Protein AF-A0A286XSB4-F1 (afdb_monomer_lite)

Secondary structure (DSSP, 8-state):
--HHHHHHHHHHHHHHHHH--SSEEESS-SSEEEEEEEEPPBTTTTB--EEEEEEEEEEEETTTEEEEEEEE---TTS---SSSEE----SEEEEE--

Radius of gyration: 15.09 Å; chains: 1; bounding box: 34×39×34 Å

pLDDT: mean 86.52, std 10.98, range [48.81, 97.88]

Foldseek 3Di:
DPVVVVVVVVVVLVVVQVVDPVQWDFPDDDQKTWIWGWDPQDDVNPRHIATFTKTWGWDADPQRKIWIWIFGDDDPVDDDDPVHHHDGDDTDTDIDHD

Organism: Cavia porcellus (NCBI:txid10141)

Structure (mmCIF, N/CA/C/O backbone):
data_AF-A0A286XSB4-F1
#
_entry.id   AF-A0A286XSB4-F1
#
loop_
_atom_site.group_PDB
_atom_site.id
_atom_site.type_symbol
_atom_site.label_atom_id
_atom_site.label_alt_id
_atom_site.label_comp_id
_atom_site.label_asym_id
_atom_site.lab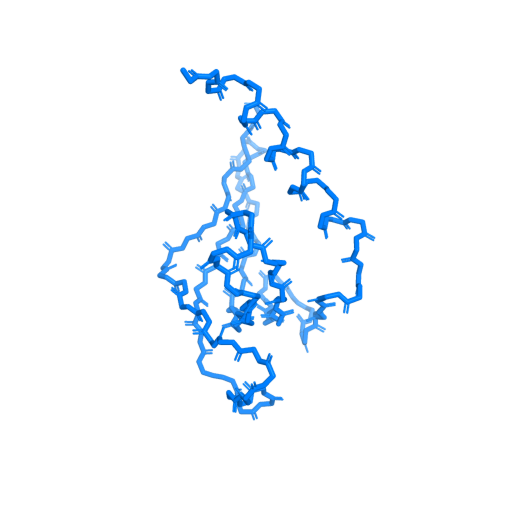el_entity_id
_atom_site.label_seq_id
_atom_site.pdbx_PDB_ins_code
_atom_site.Cartn_x
_atom_site.Cartn_y
_atom_site.Cartn_z
_atom_site.occupancy
_atom_site.B_iso_or_equiv
_atom_site.auth_seq_id
_atom_site.auth_comp_id
_atom_site.auth_asym_id
_atom_site.auth_atom_id
_atom_site.pdbx_PDB_model_num
ATOM 1 N N . MET A 1 1 ? 14.338 25.254 6.813 1.00 67.62 1 MET A N 1
ATOM 2 C CA . MET A 1 1 ? 13.480 24.336 6.038 1.00 67.62 1 MET A CA 1
ATOM 3 C C . MET A 1 1 ? 12.066 24.516 6.559 1.00 67.62 1 MET A C 1
ATOM 5 O O . MET A 1 1 ? 11.883 24.413 7.766 1.00 67.62 1 MET A O 1
ATOM 9 N N . ASP A 1 2 ? 11.118 24.905 5.707 1.00 89.88 2 ASP A N 1
ATOM 10 C CA . ASP A 1 2 ? 9.736 25.148 6.135 1.00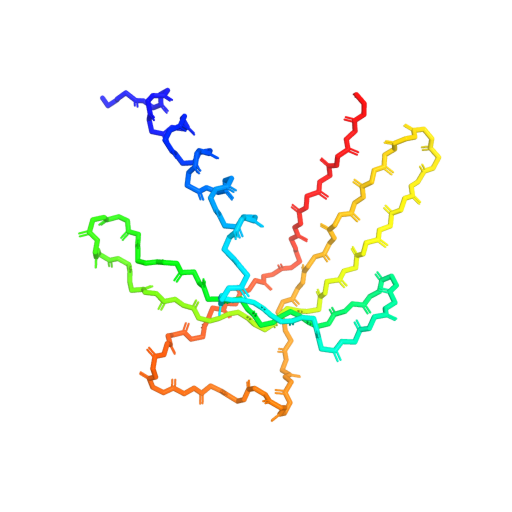 89.88 2 ASP A CA 1
ATOM 11 C C . ASP A 1 2 ? 8.918 23.856 6.037 1.00 89.88 2 ASP A C 1
ATOM 13 O O . ASP A 1 2 ? 8.330 23.525 5.007 1.00 89.88 2 ASP A O 1
ATOM 17 N N . TYR A 1 3 ? 8.917 23.103 7.133 1.00 84.06 3 TYR A N 1
ATOM 18 C CA . TYR A 1 3 ? 8.217 21.826 7.230 1.00 84.06 3 TYR A CA 1
ATOM 19 C C . TYR A 1 3 ? 6.697 21.956 7.081 1.00 84.06 3 TYR A C 1
ATOM 21 O O . TYR A 1 3 ? 6.048 20.996 6.668 1.00 84.06 3 TYR A O 1
ATOM 29 N N . LYS A 1 4 ? 6.121 23.129 7.375 1.00 86.94 4 LYS A N 1
ATOM 30 C CA . LYS A 1 4 ? 4.677 23.353 7.260 1.00 86.94 4 LYS A CA 1
ATOM 31 C C . LYS A 1 4 ? 4.256 23.396 5.797 1.00 86.94 4 LYS A C 1
ATOM 33 O O . LYS A 1 4 ? 3.310 22.709 5.424 1.00 86.94 4 LYS A O 1
ATOM 38 N N . THR A 1 5 ? 4.998 24.135 4.977 1.00 89.62 5 THR A N 1
ATOM 39 C CA . THR A 1 5 ? 4.759 24.201 3.531 1.00 89.62 5 THR A CA 1
ATOM 40 C C . THR A 1 5 ? 4.926 22.825 2.881 1.00 89.62 5 THR A C 1
ATOM 42 O O . THR A 1 5 ? 4.067 22.407 2.109 1.00 89.62 5 THR A O 1
ATOM 45 N N . ILE A 1 6 ? 5.959 22.065 3.266 1.00 85.81 6 ILE A N 1
ATOM 46 C CA . ILE A 1 6 ? 6.177 20.696 2.763 1.00 85.81 6 ILE A CA 1
ATOM 47 C C . ILE A 1 6 ? 4.997 19.781 3.119 1.00 85.81 6 ILE A C 1
ATOM 49 O O . ILE A 1 6 ? 4.483 19.075 2.252 1.00 85.81 6 ILE A O 1
ATOM 53 N N . ALA A 1 7 ? 4.536 19.805 4.373 1.00 77.50 7 ALA A N 1
ATOM 54 C CA . ALA A 1 7 ? 3.401 18.994 4.813 1.00 77.50 7 ALA A CA 1
ATOM 55 C C . ALA A 1 7 ? 2.098 19.371 4.087 1.00 77.50 7 ALA A C 1
ATOM 57 O O . ALA A 1 7 ? 1.345 18.490 3.675 1.00 77.50 7 ALA A O 1
ATOM 58 N N . GLN A 1 8 ? 1.847 20.668 3.888 1.00 84.62 8 GLN A N 1
ATOM 59 C CA . GLN A 1 8 ? 0.666 21.154 3.169 1.00 84.62 8 GLN A CA 1
ATOM 60 C C . GLN A 1 8 ? 0.678 20.729 1.700 1.00 84.62 8 GLN A C 1
ATOM 62 O O . GLN A 1 8 ? -0.334 20.237 1.204 1.00 84.62 8 GLN A O 1
ATOM 67 N N . GLN A 1 9 ? 1.819 20.859 1.025 1.00 87.69 9 GLN A N 1
ATOM 68 C CA . GLN A 1 9 ? 1.964 20.430 -0.362 1.00 87.69 9 GLN A CA 1
ATOM 69 C C . GLN A 1 9 ? 1.817 18.910 -0.500 1.00 87.69 9 GLN A C 1
ATOM 71 O O . GLN A 1 9 ? 1.038 18.444 -1.326 1.00 87.69 9 GLN A O 1
ATOM 76 N N . THR A 1 10 ? 2.458 18.142 0.385 1.00 80.81 10 THR A N 1
ATOM 77 C CA . THR A 1 10 ? 2.326 16.675 0.420 1.00 80.81 10 THR A CA 1
ATOM 78 C C . THR A 1 10 ? 0.864 16.261 0.617 1.00 80.81 10 THR A C 1
ATOM 80 O O . THR A 1 10 ? 0.379 15.344 -0.037 1.00 80.81 10 THR A O 1
ATOM 83 N N . SER A 1 11 ? 0.122 16.962 1.482 1.00 78.12 11 SER A N 1
ATOM 84 C CA . SER A 1 11 ? -1.309 16.707 1.680 1.00 78.12 11 SER A CA 1
ATOM 85 C C . SER A 1 11 ? -2.133 16.958 0.415 1.00 78.12 11 SER A C 1
ATOM 87 O O . SER A 1 11 ? -3.089 16.223 0.174 1.00 78.12 11 SER A O 1
ATOM 89 N N . GLN A 1 12 ? -1.799 17.977 -0.382 1.00 82.06 12 GLN A N 1
ATOM 90 C CA . GLN A 1 12 ? -2.481 18.245 -1.652 1.00 82.06 12 GLN A CA 1
ATOM 91 C C . GLN A 1 12 ? -2.146 17.200 -2.717 1.00 82.06 12 GLN A C 1
ATOM 93 O O . GLN A 1 12 ? -3.043 16.759 -3.430 1.00 82.06 12 GLN A O 1
ATOM 98 N N . GLU A 1 13 ? -0.891 16.758 -2.789 1.00 82.06 13 GLU A N 1
ATOM 99 C CA . GLU A 1 13 ? -0.465 15.677 -3.686 1.00 82.06 13 GLU A CA 1
ATOM 100 C C . GLU A 1 13 ? -1.199 14.368 -3.354 1.00 82.06 13 GLU A C 1
ATOM 102 O O . GLU A 1 13 ? -1.786 13.747 -4.239 1.00 82.06 13 GLU A O 1
ATOM 107 N N . VAL A 1 14 ? -1.271 14.004 -2.065 1.00 77.00 14 VAL A N 1
ATOM 108 C CA . VAL A 1 14 ? -2.024 12.827 -1.594 1.00 77.00 14 VAL A CA 1
ATOM 109 C C . VAL A 1 14 ? -3.512 12.939 -1.921 1.00 77.00 14 VAL A C 1
ATOM 111 O O . VAL A 1 14 ? -4.126 11.960 -2.345 1.00 77.00 14 VAL A O 1
ATOM 114 N N . PHE A 1 15 ? -4.100 14.125 -1.759 1.00 73.69 15 PHE A N 1
ATOM 115 C CA . PHE A 1 15 ? -5.490 14.365 -2.144 1.00 73.69 15 PHE A CA 1
ATOM 116 C C . PHE A 1 15 ? -5.704 14.216 -3.659 1.00 73.69 15 PHE A C 1
ATOM 118 O O . PHE A 1 15 ? -6.712 13.651 -4.081 1.00 73.69 15 PHE A O 1
ATOM 125 N N . GLY A 1 16 ? -4.739 14.648 -4.475 1.00 74.31 16 GLY A N 1
ATOM 126 C CA . GLY A 1 16 ? -4.756 14.464 -5.928 1.00 74.31 16 GLY A CA 1
ATOM 127 C C . GLY A 1 16 ? -4.844 12.994 -6.349 1.00 74.31 16 GLY A C 1
ATOM 128 O O . GLY A 1 16 ? -5.582 12.676 -7.281 1.00 74.31 16 GLY A O 1
ATOM 129 N N . TYR A 1 17 ? -4.198 12.078 -5.618 1.00 69.50 17 TYR A N 1
ATOM 130 C CA . TYR A 1 17 ? -4.272 10.635 -5.899 1.00 69.50 17 TYR A CA 1
ATOM 131 C C . TYR A 1 17 ? -5.683 10.051 -5.748 1.00 69.50 17 TYR A C 1
ATOM 133 O O . TYR A 1 17 ? -5.999 9.050 -6.382 1.00 69.50 17 TYR A O 1
ATOM 141 N N . ASN A 1 18 ? -6.553 10.661 -4.935 1.00 65.38 18 ASN A N 1
ATOM 142 C CA . ASN A 1 18 ? -7.948 10.225 -4.822 1.00 65.38 18 ASN A CA 1
ATOM 143 C C . ASN A 1 18 ? -8.745 10.504 -6.110 1.00 65.38 18 ASN A C 1
ATOM 145 O O . ASN A 1 18 ? -9.658 9.754 -6.446 1.00 65.38 18 ASN A O 1
ATOM 149 N N . GLN A 1 19 ? -8.389 11.572 -6.830 1.00 64.44 19 GLN A N 1
ATOM 150 C CA . GLN A 1 19 ? -9.066 11.992 -8.059 1.00 64.44 19 GLN A CA 1
ATOM 151 C C . GLN A 1 19 ? -8.495 11.305 -9.306 1.00 64.44 19 GLN A C 1
ATOM 153 O O . GLN A 1 19 ? -9.195 11.164 -10.310 1.00 64.44 19 GLN A O 1
ATOM 158 N N . ASP A 1 20 ? -7.244 10.848 -9.239 1.00 68.56 20 ASP A N 1
ATOM 159 C CA . ASP A 1 20 ? -6.602 10.082 -10.300 1.00 68.56 20 ASP A CA 1
ATOM 160 C C . ASP A 1 20 ? -6.948 8.589 -10.193 1.00 68.56 20 ASP A C 1
ATOM 162 O O . ASP A 1 20 ? -6.374 7.827 -9.417 1.00 68.56 20 ASP A O 1
ATOM 166 N N . THR A 1 21 ? -7.910 8.158 -11.007 1.00 64.69 21 THR A N 1
ATOM 167 C CA . THR A 1 21 ? -8.301 6.743 -11.125 1.00 64.69 21 THR A CA 1
ATOM 168 C C . THR A 1 21 ? -7.502 5.985 -12.188 1.00 64.69 21 THR A C 1
ATOM 170 O O . THR A 1 21 ? -7.732 4.794 -12.387 1.00 64.69 21 THR A O 1
ATOM 173 N N . SER A 1 22 ? -6.552 6.637 -12.871 1.00 72.12 22 SER A N 1
ATOM 174 C CA . SER A 1 22 ? -5.735 5.998 -13.911 1.00 72.12 22 SER A CA 1
ATOM 175 C C . SER A 1 22 ? -4.605 5.132 -13.339 1.00 72.12 22 SER A C 1
ATOM 177 O O . SER A 1 22 ? -4.158 4.194 -13.999 1.00 72.12 22 SER A O 1
ATOM 179 N N . GLY A 1 23 ? -4.187 5.403 -12.096 1.00 64.50 23 GLY A N 1
ATOM 180 C CA . GLY A 1 23 ? -3.074 4.731 -11.415 1.00 64.50 23 GLY A CA 1
ATOM 181 C C . GLY A 1 23 ? -3.455 3.584 -10.474 1.00 64.50 23 GLY A C 1
ATOM 182 O O . GLY A 1 23 ? -2.557 2.997 -9.865 1.00 64.50 23 GLY A O 1
ATOM 183 N N . TRP A 1 24 ? -4.749 3.262 -10.325 1.00 66.19 24 TRP A N 1
ATOM 184 C CA . TRP A 1 24 ? -5.191 2.144 -9.488 1.00 66.19 24 TRP A CA 1
ATOM 185 C C . TRP A 1 24 ? -6.456 1.442 -9.984 1.00 66.19 24 TRP A C 1
ATOM 187 O O . TRP A 1 24 ? -7.311 2.019 -10.650 1.00 66.19 24 TRP A O 1
ATOM 197 N N . LYS A 1 25 ? -6.582 0.153 -9.648 1.00 71.81 25 LYS A N 1
ATOM 198 C CA . LYS A 1 25 ?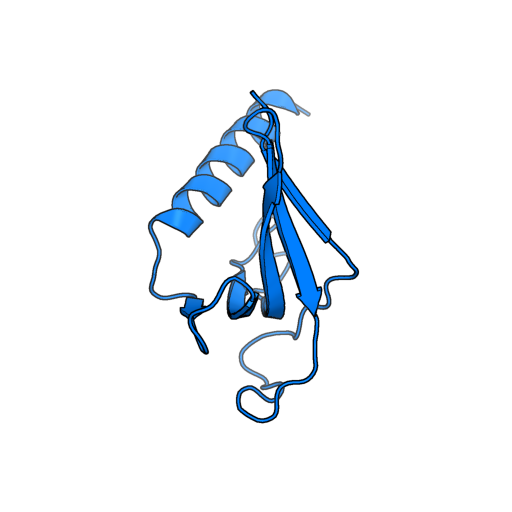 -7.744 -0.673 -10.005 1.00 71.81 25 LYS A CA 1
ATOM 199 C C . LYS A 1 25 ? -8.128 -1.605 -8.861 1.00 71.81 25 LYS A C 1
ATOM 201 O O . LYS A 1 25 ? -7.295 -2.369 -8.378 1.00 71.81 25 LYS A O 1
ATOM 206 N N . VAL A 1 26 ? -9.4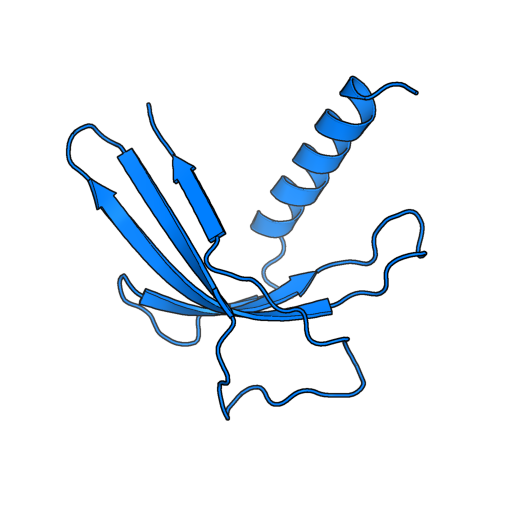10 -1.603 -8.487 1.00 65.88 26 VAL A N 1
ATOM 207 C CA . VAL A 1 26 ? -9.979 -2.607 -7.573 1.00 65.88 26 VAL A CA 1
ATOM 208 C C . VAL A 1 26 ? -10.044 -3.952 -8.289 1.00 65.88 26 VAL A C 1
ATOM 210 O O . VAL A 1 26 ? -10.761 -4.102 -9.278 1.00 65.88 26 VAL A O 1
ATOM 213 N N . VAL A 1 27 ? -9.316 -4.949 -7.786 1.00 58.53 27 VAL A N 1
ATOM 214 C CA . VAL A 1 27 ? -9.282 -6.292 -8.395 1.00 58.53 27 VAL A CA 1
ATOM 215 C C . VAL A 1 27 ? -10.408 -7.199 -7.860 1.00 58.53 27 VAL A C 1
ATOM 217 O O . VAL A 1 27 ? -10.805 -8.146 -8.537 1.00 58.53 27 VAL A O 1
ATOM 220 N N . LYS A 1 28 ? -10.977 -6.910 -6.675 1.00 48.81 28 LYS A N 1
ATOM 221 C CA . LYS A 1 28 ? -12.099 -7.658 -6.063 1.00 48.81 28 LYS A CA 1
ATOM 222 C C . LYS A 1 28 ? -12.884 -6.773 -5.088 1.00 48.81 28 LYS A C 1
ATOM 224 O O . LYS A 1 28 ? -12.258 -6.099 -4.291 1.00 48.81 28 LYS A O 1
ATOM 229 N N . ASN A 1 29 ? -14.219 -6.769 -5.132 1.00 55.59 29 ASN A N 1
ATOM 230 C CA . ASN A 1 29 ? -15.059 -5.893 -4.301 1.00 55.59 29 ASN A CA 1
ATOM 231 C C . ASN A 1 29 ? -15.685 -6.666 -3.119 1.00 55.59 29 ASN A C 1
ATOM 233 O O . ASN A 1 29 ? -16.685 -7.364 -3.278 1.00 55.59 29 ASN A O 1
ATOM 237 N N . SER A 1 30 ? -15.057 -6.575 -1.947 1.00 64.69 30 SER A N 1
ATOM 238 C CA . SER A 1 30 ? -15.633 -6.849 -0.622 1.00 64.69 30 SER A CA 1
ATOM 239 C C . SER A 1 30 ? -14.947 -5.914 0.392 1.00 64.69 30 SER A C 1
ATOM 241 O O . SER A 1 30 ? -14.149 -5.067 -0.010 1.00 64.69 30 SER A O 1
ATOM 243 N N . SER A 1 31 ? -15.181 -6.060 1.704 1.00 80.62 31 SER A N 1
ATOM 244 C CA . SER A 1 31 ? -14.403 -5.343 2.740 1.00 80.62 31 SER A CA 1
ATOM 245 C C . SER A 1 31 ? -12.888 -5.589 2.652 1.00 80.62 31 SER A C 1
ATOM 247 O O . SER A 1 31 ? -12.120 -4.970 3.379 1.00 80.62 31 SER A O 1
ATOM 249 N N . THR A 1 32 ? -12.445 -6.501 1.783 1.00 88.19 32 THR A N 1
ATOM 250 C CA . THR A 1 32 ? -11.046 -6.760 1.472 1.00 88.19 32 THR A CA 1
ATOM 251 C C . THR A 1 32 ? -10.846 -6.816 -0.041 1.00 88.19 32 THR A C 1
ATOM 253 O O . THR A 1 32 ? -11.523 -7.569 -0.739 1.00 88.19 32 THR A O 1
ATOM 256 N N . PHE A 1 33 ? -9.885 -6.059 -0.554 1.00 88.56 33 PHE A N 1
ATOM 257 C CA . PHE A 1 33 ? -9.581 -5.969 -1.978 1.00 88.56 33 PHE A CA 1
ATOM 258 C C . PHE A 1 33 ? -8.075 -5.985 -2.227 1.00 88.56 33 PHE A C 1
ATOM 260 O O . PHE A 1 33 ? -7.289 -5.709 -1.330 1.00 88.56 33 PHE A O 1
ATOM 267 N N . ILE A 1 34 ? -7.666 -6.339 -3.446 1.00 91.56 34 ILE A N 1
ATOM 268 C CA . ILE A 1 34 ? -6.282 -6.155 -3.898 1.00 91.56 34 ILE A CA 1
ATOM 269 C C . ILE A 1 34 ? -6.237 -4.855 -4.694 1.00 91.56 34 ILE A C 1
ATOM 271 O O . ILE A 1 34 ? -7.084 -4.642 -5.569 1.00 91.56 34 ILE A O 1
ATOM 275 N N . CYS A 1 35 ? -5.270 -4.006 -4.371 1.00 92.12 35 CYS A N 1
ATOM 276 C CA . CYS A 1 35 ? -5.013 -2.744 -5.041 1.00 92.12 35 CYS A CA 1
ATOM 277 C C . CYS A 1 35 ? -3.652 -2.814 -5.733 1.00 92.12 35 CYS A C 1
ATOM 279 O O . CYS A 1 35 ? -2.649 -3.121 -5.091 1.00 92.12 35 CYS A O 1
ATOM 281 N N . HIS A 1 36 ? -3.632 -2.532 -7.034 1.00 94.50 36 HIS A N 1
ATOM 282 C CA . HIS A 1 36 ? -2.410 -2.155 -7.736 1.00 94.50 36 HIS A CA 1
ATOM 283 C C . HIS A 1 36 ? -2.336 -0.633 -7.721 1.00 94.50 36 HIS A C 1
ATOM 285 O O . HIS A 1 36 ? -3.243 -0.004 -8.257 1.00 94.50 36 HIS A O 1
ATOM 291 N N . THR A 1 37 ? -1.316 -0.063 -7.087 1.00 94.50 37 THR A N 1
ATOM 292 C CA . THR A 1 37 ? -1.150 1.388 -6.926 1.00 94.50 37 THR A CA 1
ATOM 293 C C . THR A 1 37 ? 0.185 1.814 -7.508 1.00 94.50 37 THR A C 1
ATOM 295 O O . THR A 1 37 ? 1.216 1.300 -7.079 1.00 94.50 37 THR A O 1
ATOM 298 N N . ILE A 1 38 ? 0.188 2.784 -8.419 1.00 94.12 38 ILE A N 1
ATOM 299 C CA . ILE A 1 38 ? 1.419 3.399 -8.930 1.00 94.12 38 ILE A CA 1
ATOM 300 C C . ILE A 1 38 ? 1.627 4.747 -8.236 1.00 94.12 38 ILE A C 1
ATOM 302 O O . ILE A 1 38 ? 0.817 5.661 -8.378 1.00 94.12 38 ILE A O 1
ATOM 306 N N . THR A 1 39 ? 2.714 4.892 -7.481 1.00 91.44 39 THR A N 1
ATOM 307 C CA . THR A 1 39 ? 3.093 6.176 -6.877 1.00 91.44 39 THR A CA 1
ATOM 308 C C . THR A 1 39 ? 3.905 7.003 -7.859 1.00 91.44 39 THR A C 1
ATOM 310 O O . THR A 1 39 ? 4.758 6.466 -8.565 1.00 91.44 39 THR A O 1
ATOM 313 N N . GLN A 1 40 ? 3.708 8.320 -7.851 1.00 88.75 40 GLN A N 1
ATOM 314 C CA . GLN A 1 40 ? 4.490 9.240 -8.674 1.00 88.75 40 GLN A CA 1
ATOM 315 C C . GLN A 1 40 ? 5.962 9.301 -8.241 1.00 88.75 40 GLN A C 1
ATOM 317 O O . GLN A 1 40 ? 6.356 8.801 -7.183 1.00 88.75 40 GLN A O 1
ATOM 322 N N . SER A 1 41 ? 6.789 9.927 -9.079 1.00 89.81 41 SER A N 1
ATOM 323 C CA . SER A 1 41 ? 8.164 10.240 -8.705 1.00 89.81 41 SER A CA 1
ATOM 324 C C . SER A 1 41 ? 8.175 11.275 -7.580 1.00 89.81 41 SER A C 1
ATOM 326 O O . SER A 1 41 ? 7.396 12.225 -7.603 1.00 89.81 41 SER A O 1
ATOM 328 N N . PHE A 1 42 ? 9.064 11.102 -6.603 1.00 86.00 42 PHE A N 1
ATOM 329 C CA . PHE A 1 42 ? 9.137 11.953 -5.416 1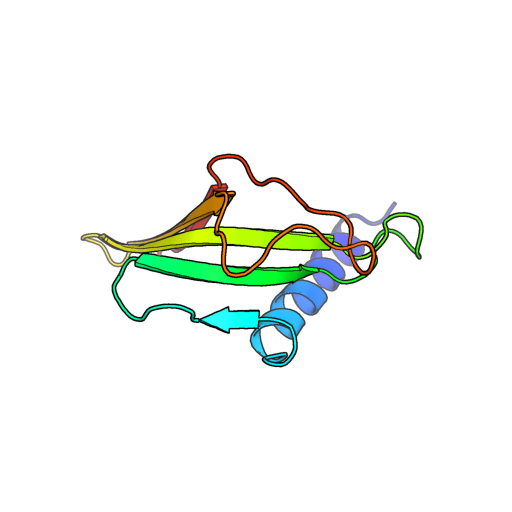.00 86.00 42 PHE A CA 1
ATOM 330 C C . PHE A 1 42 ? 10.538 12.546 -5.229 1.00 86.00 42 PHE A C 1
ATOM 332 O O . PHE A 1 42 ? 11.496 12.144 -5.896 1.00 86.00 42 PHE A O 1
ATOM 339 N N . ALA A 1 43 ? 10.665 13.506 -4.307 1.00 85.06 43 ALA A N 1
ATOM 340 C CA . ALA A 1 43 ? 11.929 14.167 -3.967 1.00 85.06 43 ALA A CA 1
ATOM 341 C C . ALA A 1 43 ? 12.652 14.746 -5.202 1.00 85.06 43 ALA A C 1
ATOM 343 O O . ALA A 1 43 ? 13.829 14.467 -5.443 1.00 85.06 43 ALA A O 1
ATOM 344 N N . MET A 1 44 ? 11.921 15.536 -6.002 1.00 86.94 44 MET A N 1
ATOM 345 C CA . MET A 1 44 ? 12.429 16.184 -7.221 1.00 86.94 44 MET A CA 1
ATOM 346 C C . MET A 1 44 ? 13.041 15.195 -8.230 1.00 86.94 44 MET A C 1
ATOM 348 O O . MET A 1 44 ? 14.052 15.491 -8.860 1.00 86.94 44 MET A O 1
ATOM 352 N N . GLY A 1 45 ? 12.461 13.998 -8.360 1.00 86.31 45 GLY A N 1
ATOM 353 C CA . GLY A 1 45 ? 12.942 12.977 -9.296 1.00 86.31 45 GLY A CA 1
ATOM 354 C C . GLY A 1 45 ? 13.982 12.017 -8.718 1.00 86.31 45 GLY A C 1
ATOM 355 O O . GLY A 1 45 ? 14.325 11.033 -9.368 1.00 86.31 45 GLY A O 1
ATOM 356 N N . SER A 1 46 ? 14.461 12.254 -7.492 1.00 91.81 46 SER A N 1
ATOM 357 C CA . SER A 1 46 ? 15.454 11.381 -6.843 1.00 91.81 46 SER A CA 1
ATOM 358 C C . SER A 1 46 ? 14.879 10.011 -6.474 1.00 91.81 46 SER A C 1
ATOM 360 O O . SER A 1 46 ? 15.625 9.053 -6.284 1.00 91.81 46 SER A O 1
ATOM 362 N N . ILE A 1 47 ? 13.553 9.913 -6.349 1.00 89.81 47 ILE A N 1
ATOM 363 C CA . ILE A 1 47 ? 12.836 8.667 -6.093 1.00 89.81 47 ILE A CA 1
ATOM 364 C C . ILE A 1 47 ? 11.965 8.358 -7.310 1.00 89.81 47 ILE A C 1
ATOM 366 O O . ILE A 1 47 ? 11.013 9.086 -7.604 1.00 89.81 47 ILE A O 1
ATOM 370 N N . SER A 1 48 ? 12.285 7.274 -8.015 1.00 93.12 48 SER A N 1
ATOM 371 C CA . SER A 1 48 ? 11.503 6.801 -9.160 1.00 93.12 48 SER A CA 1
ATOM 372 C C . SER A 1 48 ? 10.088 6.360 -8.749 1.00 93.12 48 SER A C 1
ATOM 374 O O . SER A 1 48 ? 9.906 5.911 -7.611 1.00 93.12 48 SER A O 1
ATOM 376 N N . PRO A 1 49 ? 9.102 6.440 -9.665 1.00 93.31 49 PRO A N 1
ATOM 377 C CA . PRO A 1 49 ? 7.778 5.851 -9.479 1.00 93.31 49 PRO A CA 1
ATOM 378 C C . PRO A 1 49 ? 7.848 4.366 -9.099 1.00 93.31 49 PRO A C 1
ATOM 380 O O . PRO A 1 49 ? 8.773 3.650 -9.501 1.00 93.31 49 PRO A O 1
ATOM 383 N N . ARG A 1 50 ? 6.871 3.899 -8.323 1.00 95.25 50 ARG A N 1
ATOM 384 C CA . ARG A 1 50 ? 6.823 2.531 -7.786 1.00 95.25 50 ARG A CA 1
ATOM 385 C C . ARG A 1 50 ? 5.431 1.954 -7.940 1.00 95.25 50 ARG A C 1
ATOM 387 O O . ARG A 1 50 ? 4.464 2.685 -7.743 1.00 95.25 50 ARG A O 1
ATOM 394 N N . ASP A 1 51 ? 5.336 0.663 -8.226 1.00 95.81 51 ASP A N 1
ATOM 395 C CA . ASP A 1 51 ? 4.080 -0.074 -8.133 1.00 95.81 51 ASP A CA 1
ATOM 396 C C . ASP A 1 51 ? 3.990 -0.804 -6.789 1.00 95.81 51 ASP A C 1
ATOM 398 O O . ASP A 1 51 ? 4.967 -1.356 -6.287 1.00 95.81 51 ASP A O 1
ATOM 402 N N . PHE A 1 52 ? 2.808 -0.817 -6.188 1.00 96.56 52 PHE A N 1
ATOM 403 C CA . PHE A 1 52 ? 2.501 -1.566 -4.975 1.00 96.56 52 PHE A CA 1
ATOM 404 C C . PHE A 1 52 ? 1.331 -2.492 -5.259 1.00 96.56 52 PHE A C 1
ATOM 406 O O . PHE A 1 52 ? 0.338 -2.073 -5.854 1.00 96.56 52 PHE A O 1
ATOM 413 N N . ILE A 1 53 ? 1.447 -3.741 -4.814 1.00 96.56 53 ILE A N 1
ATOM 414 C CA . ILE A 1 53 ? 0.375 -4.732 -4.867 1.00 96.56 53 ILE A CA 1
ATOM 415 C C . ILE A 1 53 ? -0.019 -5.045 -3.434 1.00 96.56 53 ILE A C 1
ATOM 417 O O . ILE A 1 53 ? 0.607 -5.872 -2.772 1.00 96.56 53 ILE A O 1
ATOM 421 N N . ASP A 1 54 ? -1.041 -4.355 -2.947 1.00 96.69 54 ASP A N 1
ATOM 422 C CA . ASP A 1 54 ? -1.456 -4.437 -1.553 1.00 96.69 54 ASP A CA 1
ATOM 423 C C . ASP A 1 54 ? -2.785 -5.177 -1.420 1.00 96.69 54 ASP A C 1
ATOM 425 O O . ASP A 1 54 ? -3.736 -4.917 -2.161 1.00 96.69 54 ASP A O 1
ATOM 429 N N . VAL A 1 55 ? -2.881 -6.068 -0.431 1.00 94.88 55 VAL A N 1
ATOM 430 C CA . VAL A 1 55 ? -4.182 -6.438 0.127 1.00 94.88 55 VAL A CA 1
ATOM 431 C C . VAL A 1 55 ? -4.615 -5.314 1.055 1.00 94.88 55 VAL A C 1
ATOM 433 O O . VAL A 1 55 ? -3.885 -4.942 1.971 1.00 94.88 55 VAL A O 1
ATOM 436 N N . VAL A 1 56 ? -5.797 -4.773 0.806 1.00 94.88 56 VAL A N 1
ATOM 437 C CA . VAL A 1 56 ? -6.388 -3.660 1.539 1.00 94.88 56 VAL A CA 1
ATOM 438 C C . VAL A 1 56 ? -7.672 -4.145 2.192 1.00 94.88 56 VAL A C 1
ATOM 440 O O . VAL A 1 56 ? -8.493 -4.796 1.551 1.00 94.88 56 VAL A O 1
ATOM 443 N N . CYS A 1 57 ? -7.860 -3.844 3.470 1.00 93.25 57 CYS A N 1
ATOM 444 C CA . CYS A 1 57 ? -9.044 -4.182 4.240 1.00 93.25 57 CYS A CA 1
ATOM 445 C C . CYS A 1 57 ? -9.651 -2.918 4.845 1.00 93.25 57 CYS A C 1
ATOM 447 O O . CYS A 1 57 ? -8.996 -2.211 5.613 1.00 93.25 57 CYS A O 1
ATOM 449 N N . PHE A 1 58 ? -10.912 -2.662 4.508 1.00 92.06 58 PHE A N 1
ATOM 450 C CA . PHE A 1 58 ? -11.714 -1.586 5.069 1.00 92.06 58 PHE A CA 1
ATOM 451 C C . PHE A 1 58 ? -12.635 -2.137 6.155 1.00 92.06 58 PHE A C 1
ATOM 453 O O . PHE A 1 58 ? -13.435 -3.043 5.903 1.00 92.06 58 PHE A O 1
ATOM 460 N N . LYS A 1 59 ? -12.544 -1.578 7.362 1.00 89.69 59 LYS A N 1
ATOM 461 C CA . LYS A 1 59 ? -13.371 -1.985 8.498 1.00 89.69 59 LYS A CA 1
ATOM 462 C C . LYS A 1 59 ? -13.879 -0.782 9.282 1.00 89.69 59 LYS A C 1
ATOM 464 O O . LYS A 1 59 ? -13.090 0.006 9.794 1.00 89.69 59 LYS A O 1
ATOM 469 N N . CYS A 1 60 ? -15.198 -0.700 9.428 1.00 88.94 60 CYS A N 1
ATOM 470 C CA . CYS A 1 60 ? -15.851 0.212 10.362 1.00 88.94 60 CYS A CA 1
ATOM 471 C C . CYS A 1 60 ? -15.974 -0.449 11.741 1.00 88.94 60 CYS A C 1
ATOM 473 O O . CYS A 1 60 ? -16.305 -1.633 11.844 1.00 88.94 60 CYS A O 1
ATOM 475 N N . TYR A 1 61 ? -15.715 0.324 12.787 1.00 84.56 61 TYR A N 1
ATOM 476 C CA . TYR A 1 61 ? -15.836 -0.052 14.191 1.00 84.56 61 TYR A CA 1
ATOM 477 C C . TYR A 1 61 ? -16.922 0.794 14.865 1.00 84.56 61 TYR A C 1
ATOM 479 O O . TYR A 1 61 ? -17.290 1.865 14.376 1.00 84.56 61 TYR A O 1
ATOM 487 N N . GLU A 1 62 ? -17.427 0.315 16.003 1.00 87.12 62 GLU A N 1
ATOM 488 C CA . GLU A 1 62 ? -18.310 1.113 16.858 1.00 87.12 62 GLU A CA 1
ATOM 489 C C . GLU A 1 62 ? -17.632 2.439 17.246 1.00 87.12 62 GLU A C 1
ATOM 491 O O . GLU A 1 62 ? -16.417 2.494 17.443 1.00 87.12 62 GLU A O 1
ATOM 496 N N . GLY A 1 63 ? -18.415 3.522 17.320 1.00 83.06 63 GLY A N 1
ATOM 497 C CA . GLY A 1 63 ? -17.891 4.868 17.586 1.00 83.06 63 GLY A CA 1
ATOM 498 C C . GLY A 1 63 ? -17.402 5.634 16.349 1.00 83.06 63 GLY A C 1
ATOM 499 O O . GLY A 1 63 ? -16.560 6.514 16.486 1.00 83.06 63 GLY A O 1
ATOM 500 N N . ASN A 1 64 ? -17.923 5.324 15.151 1.00 85.94 64 ASN A N 1
ATOM 501 C CA . ASN A 1 64 ? -17.613 6.010 13.881 1.00 85.94 64 ASN A CA 1
ATOM 502 C C . ASN A 1 64 ? -16.124 5.997 13.490 1.00 85.94 64 ASN A C 1
ATOM 504 O O . ASN A 1 64 ? -15.669 6.839 12.718 1.00 85.94 64 ASN A O 1
ATOM 508 N N . MET A 1 65 ? -15.368 5.023 13.992 1.00 87.31 65 MET A N 1
ATOM 509 C CA . MET A 1 65 ? -13.986 4.804 13.590 1.00 87.31 65 MET A CA 1
ATOM 510 C C . MET A 1 65 ? -13.943 3.883 12.368 1.00 87.31 65 MET A C 1
ATOM 512 O O . MET A 1 65 ? -14.527 2.800 12.376 1.00 87.31 65 MET A O 1
ATOM 516 N N . ALA A 1 66 ? -13.216 4.276 11.329 1.00 92.19 66 ALA A N 1
ATOM 517 C CA . ALA A 1 66 ? -12.933 3.443 10.169 1.00 92.19 66 ALA A CA 1
ATOM 518 C C . ALA A 1 66 ? -11.429 3.196 10.057 1.00 92.19 66 ALA A C 1
ATOM 520 O O . ALA A 1 66 ? -10.622 4.097 10.265 1.00 92.19 66 ALA A O 1
ATOM 521 N N . ILE A 1 67 ? -11.043 1.970 9.720 1.00 93.50 67 ILE A N 1
ATOM 522 C CA . ILE A 1 67 ? -9.651 1.607 9.468 1.00 93.50 67 ILE A CA 1
ATOM 523 C C . ILE A 1 67 ? -9.541 1.081 8.043 1.00 93.50 67 ILE A C 1
ATOM 525 O O . ILE A 1 67 ? -10.264 0.163 7.652 1.00 93.50 67 ILE A O 1
ATOM 529 N N . ILE A 1 68 ? -8.608 1.650 7.288 1.00 95.00 68 ILE A N 1
ATOM 530 C CA . ILE A 1 68 ? -8.115 1.114 6.021 1.00 95.00 68 ILE A CA 1
ATOM 531 C C . ILE A 1 68 ? -6.757 0.509 6.342 1.00 95.00 68 ILE A C 1
ATOM 533 O O . ILE A 1 68 ? -5.808 1.244 6.575 1.00 95.00 68 ILE A O 1
ATOM 537 N N . SER A 1 69 ? -6.659 -0.810 6.401 1.00 96.38 69 SER A N 1
ATOM 538 C CA . SER A 1 69 ? -5.389 -1.509 6.627 1.00 96.38 69 SER A CA 1
ATOM 539 C C . SER A 1 69 ? -4.869 -2.089 5.322 1.00 96.38 69 SER A C 1
ATOM 541 O O . SER A 1 69 ? -5.657 -2.581 4.522 1.00 96.38 69 SER A O 1
ATOM 543 N N . SER A 1 70 ? -3.559 -2.053 5.119 1.00 96.94 70 SER A N 1
ATOM 544 C CA . SER A 1 70 ? -2.905 -2.481 3.887 1.00 96.94 70 SER A CA 1
ATOM 545 C C . SER A 1 70 ? -1.636 -3.273 4.186 1.00 96.94 70 SER A C 1
ATOM 547 O O . SER A 1 70 ? -0.965 -3.046 5.196 1.00 96.94 70 SER A O 1
ATOM 549 N N . LYS A 1 71 ? -1.294 -4.214 3.309 1.00 97.69 71 LYS A N 1
ATOM 550 C CA . LYS A 1 71 ? -0.014 -4.932 3.324 1.00 97.69 71 LYS A CA 1
ATOM 551 C C . LYS A 1 71 ? 0.319 -5.403 1.913 1.00 97.69 71 LYS A C 1
ATOM 553 O O . LYS A 1 71 ? -0.564 -5.938 1.242 1.00 97.69 71 LYS A O 1
ATOM 558 N N . SER A 1 72 ? 1.583 -5.315 1.512 1.00 97.88 72 SER A N 1
ATOM 559 C CA . SER A 1 72 ? 2.008 -5.874 0.229 1.00 97.88 72 SER A CA 1
ATOM 560 C C . SER A 1 72 ? 1.932 -7.398 0.206 1.00 97.88 72 SER A C 1
ATOM 562 O O . SER A 1 72 ? 2.255 -8.080 1.186 1.00 97.88 72 SER A O 1
ATOM 564 N N . VAL A 1 73 ? 1.474 -7.930 -0.924 1.00 96.25 73 VAL A N 1
ATOM 565 C CA . VAL A 1 73 ? 1.306 -9.362 -1.184 1.00 96.25 73 VAL A CA 1
ATOM 566 C C . VAL A 1 73 ? 1.768 -9.705 -2.593 1.00 96.25 73 VAL A C 1
ATOM 568 O O . VAL A 1 73 ? 1.672 -8.893 -3.512 1.00 96.25 73 VAL A O 1
ATOM 571 N N . ASP A 1 74 ? 2.199 -10.948 -2.783 1.00 94.69 74 ASP A N 1
ATOM 572 C CA . ASP A 1 74 ? 2.422 -11.480 -4.121 1.00 94.69 74 ASP A CA 1
ATOM 573 C C . ASP A 1 74 ? 1.078 -11.851 -4.754 1.00 94.69 74 ASP A C 1
ATOM 575 O O . ASP A 1 74 ? 0.326 -12.677 -4.229 1.00 94.69 74 ASP A O 1
ATOM 579 N N . PHE A 1 75 ? 0.767 -11.245 -5.900 1.00 93.12 75 PHE A N 1
ATOM 580 C CA . PHE A 1 75 ? -0.431 -11.552 -6.674 1.00 93.12 75 PHE A CA 1
ATOM 581 C C . PHE A 1 75 ? -0.047 -11.916 -8.115 1.00 93.12 75 PHE A C 1
ATOM 583 O O . PHE A 1 75 ? 0.456 -11.055 -8.839 1.00 93.12 75 PHE A O 1
ATOM 590 N N . PRO A 1 76 ? -0.315 -13.154 -8.576 1.00 92.06 76 PRO A N 1
ATOM 591 C CA . PRO A 1 76 ? 0.105 -13.612 -9.903 1.00 92.06 76 PRO A CA 1
ATOM 592 C C . PRO A 1 76 ? -0.403 -12.766 -11.078 1.00 92.06 76 PRO A C 1
ATOM 594 O O . PRO A 1 76 ? 0.226 -12.753 -12.129 1.00 92.06 76 PRO A O 1
ATOM 597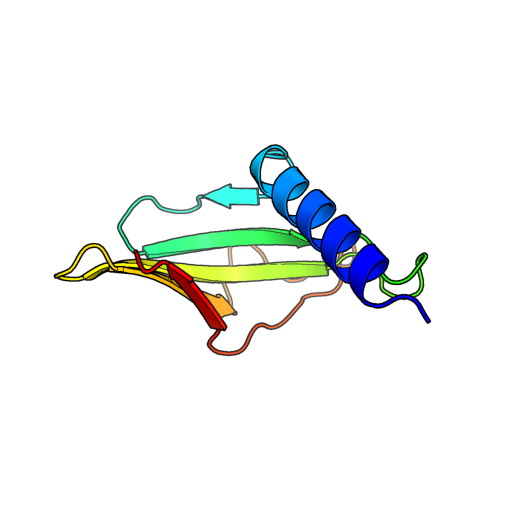 N N . GLY A 1 77 ? -1.524 -12.052 -10.915 1.00 90.50 77 GLY A N 1
ATOM 598 C CA . GLY A 1 77 ? -2.063 -11.169 -11.954 1.00 90.50 77 GLY A CA 1
ATOM 599 C C . GLY A 1 77 ? -1.278 -9.869 -12.165 1.00 90.50 77 GLY A C 1
ATOM 600 O O . GLY A 1 77 ? -1.529 -9.185 -13.150 1.00 90.50 77 GLY A O 1
ATOM 601 N N . TYR A 1 78 ? -0.346 -9.534 -11.267 1.00 91.88 78 TYR A N 1
ATOM 602 C CA . TYR A 1 78 ? 0.517 -8.352 -11.350 1.00 91.88 78 TYR A CA 1
ATOM 603 C C . TYR A 1 78 ? 1.962 -8.700 -10.931 1.00 91.88 78 TYR A C 1
ATOM 605 O O . TYR A 1 78 ? 2.423 -8.306 -9.850 1.00 91.88 78 TYR A O 1
ATOM 613 N N . PRO A 1 79 ? 2.696 -9.469 -11.758 1.00 94.62 79 PRO A N 1
ATOM 614 C CA . PRO A 1 79 ? 4.104 -9.756 -11.501 1.00 94.62 79 PRO A CA 1
ATOM 615 C C . PRO A 1 79 ? 4.954 -8.473 -11.605 1.00 94.62 79 PRO A C 1
ATOM 617 O O . PRO A 1 79 ? 4.548 -7.539 -12.297 1.00 94.62 79 PRO A O 1
ATOM 620 N N . PRO A 1 80 ? 6.123 -8.402 -10.942 1.00 94.25 80 PRO A N 1
ATOM 621 C CA . PRO A 1 80 ? 7.047 -7.283 -11.114 1.00 94.25 80 PRO A CA 1
ATOM 622 C C . PRO A 1 80 ? 7.461 -7.110 -12.582 1.00 94.25 80 PRO A C 1
ATOM 624 O O . PRO A 1 80 ? 7.755 -8.094 -13.265 1.00 94.25 80 PRO A O 1
ATOM 627 N N . THR A 1 81 ? 7.520 -5.865 -13.053 1.00 91.81 81 THR A N 1
ATOM 628 C CA . THR A 1 81 ? 8.003 -5.506 -14.396 1.00 91.81 81 THR A CA 1
ATOM 629 C C . THR A 1 81 ? 9.185 -4.541 -14.291 1.00 91.81 81 THR A C 1
ATOM 631 O O . THR A 1 81 ? 9.562 -4.118 -13.201 1.00 91.81 81 THR A O 1
ATOM 634 N N . SER A 1 82 ? 9.807 -4.195 -15.420 1.00 91.88 82 SER A N 1
ATOM 635 C CA . SER A 1 82 ? 10.844 -3.157 -15.468 1.00 91.88 82 SER A CA 1
ATOM 636 C C . SER A 1 82 ? 10.285 -1.736 -15.598 1.00 91.88 82 SER A C 1
ATOM 638 O O . SER A 1 82 ? 11.066 -0.790 -15.598 1.00 91.88 82 SER A O 1
ATOM 640 N N . GLU A 1 83 ? 8.966 -1.571 -15.760 1.00 92.25 83 GLU A N 1
ATOM 641 C CA . GLU A 1 83 ? 8.333 -0.251 -15.916 1.00 92.25 83 GLU A CA 1
ATOM 642 C C . GLU A 1 83 ? 8.336 0.533 -14.600 1.00 92.25 83 GLU A C 1
ATOM 644 O O . GLU A 1 83 ? 8.561 1.743 -14.597 1.00 92.25 83 GLU A O 1
ATOM 649 N N . TYR A 1 84 ? 8.141 -0.168 -13.480 1.00 94.44 84 TYR A N 1
ATOM 650 C CA . TYR A 1 84 ? 8.096 0.404 -12.140 1.00 94.44 84 TYR A CA 1
ATOM 651 C C . TYR A 1 84 ? 8.886 -0.453 -11.153 1.00 94.44 84 TYR A C 1
ATOM 653 O O . TYR A 1 84 ? 8.955 -1.674 -11.273 1.00 94.44 84 TYR A O 1
ATOM 661 N N . ILE A 1 85 ? 9.488 0.192 -10.152 1.00 94.94 85 ILE A N 1
ATOM 662 C CA . ILE A 1 85 ? 10.131 -0.527 -9.049 1.00 94.94 85 ILE A CA 1
ATOM 663 C C . ILE A 1 85 ? 9.037 -1.031 -8.101 1.00 94.94 85 ILE A C 1
ATOM 665 O O . ILE A 1 85 ? 8.299 -0.213 -7.551 1.00 94.94 85 ILE A O 1
ATOM 669 N N . ARG A 1 86 ? 8.997 -2.342 -7.830 1.00 96.94 86 ARG A N 1
ATOM 670 C CA . ARG A 1 86 ? 8.069 -2.930 -6.851 1.00 96.94 86 ARG A CA 1
ATOM 671 C C . ARG A 1 86 ? 8.328 -2.387 -5.449 1.00 96.94 86 ARG A C 1
ATOM 673 O O . ARG A 1 86 ? 9.339 -2.697 -4.818 1.00 96.94 86 ARG A O 1
ATOM 680 N N . GLY A 1 87 ? 7.393 -1.588 -4.958 1.00 96.12 87 GLY A N 1
ATOM 681 C CA . GLY A 1 87 ? 7.319 -1.162 -3.572 1.00 96.12 87 GLY A CA 1
ATOM 682 C C . GLY A 1 87 ? 6.849 -2.292 -2.656 1.00 96.12 87 GLY A C 1
ATOM 683 O O . GLY A 1 87 ? 6.160 -3.219 -3.083 1.00 96.12 87 GLY A O 1
ATOM 684 N N . TYR A 1 88 ? 7.235 -2.212 -1.380 1.00 96.94 88 TYR A N 1
ATOM 685 C CA . TYR A 1 88 ? 6.843 -3.191 -0.371 1.00 96.94 88 TYR A CA 1
ATOM 686 C C . TYR A 1 88 ? 6.406 -2.499 0.920 1.00 96.94 88 TYR A C 1
ATOM 688 O O . TYR A 1 88 ? 7.222 -1.992 1.692 1.00 96.94 88 TYR A O 1
ATOM 696 N N . ASN A 1 89 ? 5.097 -2.485 1.144 1.00 97.38 89 ASN A N 1
ATOM 697 C CA . ASN A 1 89 ? 4.466 -2.036 2.369 1.00 97.38 89 ASN A CA 1
ATOM 698 C C . ASN A 1 89 ? 4.411 -3.185 3.383 1.00 97.38 89 ASN A C 1
ATOM 700 O O . ASN A 1 89 ? 3.784 -4.226 3.165 1.00 97.38 89 ASN A O 1
ATOM 704 N N . TYR A 1 90 ? 5.023 -2.958 4.544 1.00 97.50 90 TYR A N 1
ATOM 705 C CA . TYR A 1 90 ? 4.692 -3.694 5.766 1.00 97.50 90 TYR A CA 1
ATOM 706 C C . TYR A 1 90 ? 3.251 -3.374 6.200 1.00 97.50 90 TYR A C 1
ATOM 708 O O . TYR A 1 90 ? 2.659 -2.453 5.638 1.00 97.50 90 TYR A O 1
ATOM 716 N N . PRO A 1 91 ? 2.666 -4.098 7.179 1.00 97.56 91 PRO A N 1
ATOM 717 C CA . PRO A 1 91 ? 1.350 -3.749 7.707 1.00 97.56 91 PRO A CA 1
ATOM 718 C C . PRO A 1 91 ? 1.250 -2.253 8.027 1.00 97.56 91 PRO A C 1
ATOM 720 O O . PRO A 1 91 ? 1.954 -1.741 8.899 1.00 97.56 91 PRO A O 1
ATOM 723 N N . CYS A 1 92 ? 0.403 -1.560 7.278 1.00 96.75 92 CYS A N 1
ATOM 724 C CA . CYS A 1 92 ? 0.233 -0.115 7.313 1.00 96.75 92 CYS A CA 1
ATOM 725 C C . CYS A 1 92 ? -1.242 0.235 7.093 1.00 96.75 92 CYS A C 1
ATOM 727 O O . CYS A 1 92 ? -2.099 -0.652 7.044 1.00 96.75 92 CYS A O 1
ATOM 729 N N . GLY A 1 93 ? -1.564 1.523 7.000 1.00 94.88 93 GLY A N 1
ATOM 730 C CA . GLY A 1 93 ? -2.930 1.950 6.749 1.00 94.88 93 GLY A CA 1
ATOM 731 C C . GLY A 1 93 ? -3.258 3.334 7.283 1.00 94.88 93 GLY A C 1
ATOM 732 O O . GLY A 1 93 ? -2.381 4.081 7.713 1.00 94.88 93 GLY A O 1
ATOM 733 N N . PHE A 1 94 ? -4.551 3.631 7.292 1.00 94.38 94 PHE A N 1
ATOM 734 C CA . PHE A 1 94 ? -5.132 4.839 7.852 1.00 94.38 94 PHE A CA 1
ATOM 735 C C . PHE A 1 94 ? -6.182 4.476 8.895 1.00 94.38 94 PHE A C 1
ATOM 737 O O . PHE A 1 94 ? -6.996 3.574 8.692 1.00 94.38 94 PHE A O 1
ATOM 744 N N . VAL A 1 95 ? -6.170 5.213 10.002 1.00 92.69 95 VAL A N 1
ATOM 745 C CA . VAL A 1 95 ? -7.241 5.214 10.997 1.00 92.69 95 VAL A CA 1
ATOM 746 C C . VAL A 1 95 ? -7.958 6.549 10.871 1.00 92.69 95 VAL A C 1
ATOM 748 O O . VAL A 1 95 ? -7.342 7.604 11.000 1.00 92.69 95 VAL A O 1
ATOM 751 N N . CYS A 1 96 ? -9.251 6.494 10.594 1.00 90.75 96 CYS A N 1
ATOM 752 C CA . CYS A 1 96 ? -10.138 7.641 10.524 1.00 90.75 96 CYS A CA 1
ATOM 753 C C . CYS A 1 96 ? -11.044 7.597 11.754 1.00 90.75 96 CYS A C 1
ATOM 755 O O . CYS A 1 96 ? -11.911 6.729 11.846 1.00 90.75 96 CYS A O 1
ATOM 757 N N . SER A 1 97 ? -10.819 8.498 12.705 1.00 87.62 97 SER A N 1
ATOM 758 C CA . SER A 1 97 ? -11.655 8.678 13.895 1.00 87.62 97 SER A CA 1
ATOM 759 C C . SER A 1 97 ? -12.383 10.027 13.838 1.00 87.62 97 SER A C 1
ATOM 761 O O . SER A 1 97 ? -11.866 10.938 13.186 1.00 87.62 97 SER A O 1
ATOM 763 N N . PRO A 1 98 ? -13.547 10.161 14.500 1.00 85.12 98 PRO A N 1
ATOM 764 C CA . PRO A 1 98 ? -14.231 11.444 14.675 1.00 85.12 98 PRO A CA 1
ATOM 765 C C . PRO A 1 98 ? -13.373 12.509 15.364 1.00 85.12 98 PRO A C 1
ATOM 767 O O . PRO A 1 98 ? -12.477 12.127 16.155 1.00 85.12 98 PRO A O 1
#

InterPro domains:
  IPR002913 START domain [PF01852] (30-96)
  IPR002913 START domain [PS50848] (1-98)
  IPR023393 START-like domain superfamily [G3DSA:3.30.530.20] (28-98)
  IPR043556 StAR-related lipid transfer protein 5/6 [PTHR46374] (30-98)

Sequence (98 aa):
MDYKTIAQQTSQEVFGYNQDTSGWKVVKNSSTFICHTITQSFAMGSISPRDFIDVVCFKCYEGNMAIISSKSVDFPGYPPTSEYIRGYNYPCGFVCSP